Protein AF-A0A357IQF7-F1 (afdb_monomer_lite)

pLDDT: mean 82.42, std 8.97, range [38.47, 93.44]

Radius of gyration: 19.12 Å; chains: 1; bounding box: 70×22×49 Å

Secondary structure (DSSP, 8-state):
-HHHHHHHH---HHHHHHHHHHHHHHHHHHHHHHHHHHHHTS-GGGHHHHHHHHHIIIIIHHHHHHHHHHHHH--EEEE-TTS-EEEE--THHHHHHHHHHHHHHHHHHHHHHHHHHHHHHS---

Structure (mmCIF, N/CA/C/O backbone):
data_AF-A0A357IQF7-F1
#
_entry.id   AF-A0A357IQF7-F1
#
loop_
_atom_site.group_PDB
_atom_site.id
_atom_site.type_symbol
_atom_site.label_atom_id
_atom_site.label_alt_id
_atom_site.label_comp_id
_atom_site.label_asym_id
_atom_site.label_entity_id
_atom_site.label_seq_id
_atom_site.pdbx_PDB_ins_code
_atom_site.Cartn_x
_atom_site.Cartn_y
_atom_site.Cartn_z
_atom_site.occupancy
_atom_site.B_iso_or_equiv
_atom_site.auth_seq_id
_atom_site.auth_comp_id
_atom_site.auth_asym_id
_atom_site.auth_atom_id
_atom_site.pdbx_PDB_model_num
ATOM 1 N N . ALA A 1 1 ? -4.913 -1.628 -6.584 1.00 72.81 1 ALA A N 1
ATOM 2 C CA . ALA A 1 1 ? -4.871 -2.640 -7.662 1.00 72.81 1 ALA A CA 1
ATOM 3 C C . ALA A 1 1 ? -4.733 -1.993 -9.041 1.00 72.81 1 ALA A C 1
ATOM 5 O O . ALA A 1 1 ? -3.715 -2.219 -9.676 1.00 72.81 1 ALA A O 1
ATOM 6 N N . ALA A 1 2 ? -5.672 -1.138 -9.474 1.00 79.19 2 ALA A N 1
ATOM 7 C CA . ALA A 1 2 ? -5.632 -0.504 -10.802 1.00 79.19 2 ALA A CA 1
ATOM 8 C C . ALA A 1 2 ? -4.317 0.247 -11.109 1.00 79.19 2 ALA A C 1
ATOM 10 O O . ALA A 1 2 ? -3.713 -0.003 -12.144 1.00 79.19 2 ALA A O 1
ATOM 11 N N . GLY A 1 3 ? -3.820 1.081 -10.183 1.00 76.94 3 GLY A N 1
ATOM 12 C CA . GLY A 1 3 ? -2.537 1.781 -10.357 1.00 76.94 3 GLY A CA 1
ATOM 13 C C . GLY A 1 3 ? -1.340 0.840 -10.543 1.00 76.94 3 GLY A C 1
ATOM 14 O O . GLY A 1 3 ? -0.514 1.075 -11.410 1.00 76.94 3 GLY A O 1
ATOM 15 N N . ALA A 1 4 ? -1.287 -0.276 -9.809 1.00 81.50 4 ALA A N 1
ATOM 16 C CA . ALA A 1 4 ? -0.215 -1.267 -9.942 1.00 81.50 4 ALA A CA 1
ATOM 17 C C . ALA A 1 4 ? -0.282 -2.040 -11.273 1.00 81.50 4 ALA A C 1
ATOM 19 O O . ALA A 1 4 ? 0.750 -2.336 -11.859 1.00 81.50 4 ALA A O 1
ATOM 20 N N . LEU A 1 5 ? -1.487 -2.326 -11.780 1.00 81.44 5 LEU A N 1
ATOM 21 C CA . LEU A 1 5 ? -1.658 -2.960 -13.092 1.00 81.44 5 LEU A CA 1
ATOM 22 C C . LEU A 1 5 ? -1.234 -2.029 -14.234 1.00 81.44 5 LEU A C 1
ATOM 24 O O . LEU A 1 5 ? -0.605 -2.485 -15.181 1.00 81.44 5 LEU A O 1
ATOM 28 N N . ILE A 1 6 ? -1.526 -0.728 -14.127 1.00 78.44 6 ILE A N 1
ATOM 29 C CA . ILE A 1 6 ? -1.057 0.278 -15.094 1.00 78.44 6 ILE A CA 1
ATOM 30 C C . ILE A 1 6 ? 0.477 0.319 -15.116 1.00 78.44 6 ILE A C 1
ATOM 32 O O . ILE A 1 6 ? 1.069 0.308 -16.189 1.00 78.44 6 ILE A O 1
ATOM 36 N N . LEU A 1 7 ? 1.115 0.307 -13.942 1.00 83.44 7 LEU A N 1
ATOM 37 C CA . LEU A 1 7 ? 2.577 0.329 -13.812 1.00 83.44 7 LEU A CA 1
ATOM 38 C C . LEU A 1 7 ? 3.257 -0.953 -14.307 1.00 83.44 7 LEU A C 1
ATOM 40 O O . LEU A 1 7 ? 4.414 -0.903 -14.699 1.00 83.44 7 LEU A O 1
ATOM 44 N N . PHE A 1 8 ? 2.556 -2.090 -14.303 1.00 81.12 8 PHE A N 1
ATOM 45 C CA . PHE A 1 8 ? 3.102 -3.349 -14.813 1.00 81.12 8 PHE A CA 1
ATOM 46 C C . PHE A 1 8 ? 3.201 -3.381 -16.345 1.00 81.12 8 PHE A C 1
ATOM 48 O O . PHE A 1 8 ? 4.123 -3.980 -16.882 1.00 81.12 8 PHE A O 1
ATOM 55 N N . PHE A 1 9 ? 2.254 -2.762 -17.056 1.00 77.56 9 PHE A N 1
ATOM 56 C CA . PHE A 1 9 ? 2.207 -2.815 -18.523 1.00 77.56 9 PHE A CA 1
ATOM 57 C C . PHE A 1 9 ? 2.840 -1.602 -19.216 1.00 77.56 9 PHE A C 1
ATOM 59 O O . PHE A 1 9 ? 3.066 -1.657 -20.424 1.00 77.56 9 PHE A O 1
ATOM 66 N N . LEU A 1 10 ? 3.056 -0.487 -18.508 1.00 77.50 10 LEU A N 1
ATOM 67 C CA . LEU A 1 10 ? 3.525 0.762 -19.108 1.00 77.50 10 LEU A CA 1
ATOM 68 C C . LEU A 1 10 ? 4.861 1.213 -18.498 1.00 77.50 10 LEU A C 1
ATOM 70 O O . LEU A 1 10 ? 4.885 1.798 -17.420 1.00 77.50 10 LEU A O 1
ATOM 74 N N . ASP A 1 11 ? 5.941 1.086 -19.271 1.00 73.81 11 ASP A N 1
ATOM 75 C CA . ASP A 1 11 ? 7.284 1.597 -18.932 1.00 73.81 11 ASP A CA 1
ATOM 76 C C . ASP A 1 11 ? 7.470 3.109 -19.175 1.00 73.81 11 ASP A C 1
ATOM 78 O O . ASP A 1 11 ? 8.551 3.670 -18.990 1.00 73.81 11 ASP A O 1
ATOM 82 N N . SER A 1 12 ? 6.425 3.816 -19.616 1.00 83.31 12 SER A N 1
ATOM 83 C CA . SER A 1 12 ? 6.525 5.256 -19.877 1.00 83.31 12 SER A CA 1
ATOM 84 C C . SER A 1 12 ? 6.625 6.065 -18.577 1.00 83.31 12 SER A C 1
ATOM 86 O O . SER A 1 12 ? 5.848 5.852 -17.643 1.00 83.31 12 SER A O 1
ATOM 88 N N . SER A 1 13 ? 7.497 7.079 -18.543 1.00 82.94 13 SER A N 1
ATOM 89 C CA . SER A 1 13 ? 7.666 7.957 -17.371 1.00 82.94 13 SER A CA 1
ATOM 90 C C . SER A 1 13 ? 6.352 8.608 -16.919 1.00 82.94 13 SER A C 1
ATOM 92 O O . SER A 1 13 ? 6.116 8.778 -15.726 1.00 82.94 13 SER A O 1
ATOM 94 N N . TRP A 1 14 ? 5.462 8.930 -17.862 1.00 85.88 14 TRP A N 1
ATOM 95 C CA . TRP A 1 14 ? 4.144 9.496 -17.567 1.00 85.88 14 TRP A CA 1
ATOM 96 C C . TRP A 1 14 ? 3.196 8.493 -16.892 1.00 85.88 14 TRP A C 1
ATOM 98 O O . TRP A 1 14 ? 2.487 8.846 -15.948 1.00 85.88 14 TRP A O 1
ATOM 108 N N . ALA A 1 15 ? 3.213 7.228 -17.322 1.00 83.81 15 ALA A N 1
ATOM 109 C CA . ALA A 1 15 ? 2.451 6.172 -16.661 1.00 83.81 15 ALA A CA 1
ATOM 110 C C . ALA A 1 15 ? 2.949 5.915 -15.238 1.00 83.81 15 ALA A C 1
ATOM 112 O O . ALA A 1 15 ? 2.132 5.654 -14.356 1.00 83.81 15 ALA A O 1
ATOM 113 N N . LEU A 1 16 ? 4.257 6.068 -15.002 1.00 86.06 16 LEU A N 1
ATOM 114 C CA . LEU A 1 16 ? 4.841 5.960 -13.669 1.00 86.06 16 LEU A CA 1
ATOM 115 C C . LEU A 1 16 ? 4.243 6.991 -12.703 1.00 86.06 16 LEU A C 1
ATOM 117 O O . LEU A 1 16 ? 3.838 6.655 -11.590 1.00 86.06 16 LEU A O 1
ATOM 121 N N . VAL A 1 17 ? 4.112 8.236 -13.167 1.00 88.62 17 VAL A N 1
ATOM 122 C CA . VAL A 1 17 ? 3.506 9.327 -12.394 1.00 88.62 17 VAL A CA 1
ATOM 123 C C . VAL A 1 17 ? 2.025 9.055 -12.136 1.00 88.62 17 VAL A C 1
ATOM 125 O O . VAL A 1 17 ? 1.592 9.057 -10.985 1.00 88.62 17 VAL A O 1
ATOM 128 N N . LEU A 1 18 ? 1.240 8.782 -13.182 1.00 88.88 18 LEU A N 1
ATOM 129 C CA . LEU A 1 18 ? -0.203 8.572 -13.035 1.00 88.88 18 LEU A CA 1
ATOM 130 C C . LEU A 1 18 ? -0.529 7.339 -12.184 1.00 88.88 18 LEU A C 1
ATOM 132 O O . LEU A 1 18 ? -1.361 7.408 -11.276 1.00 88.88 18 LEU A O 1
ATOM 136 N N . GLY A 1 19 ? 0.144 6.219 -12.447 1.00 88.19 19 GLY A N 1
ATOM 137 C CA . GLY A 1 19 ? -0.017 4.984 -11.689 1.00 88.19 19 GLY A CA 1
ATOM 138 C C . GLY A 1 19 ? 0.383 5.157 -10.225 1.00 88.19 19 GLY A C 1
ATOM 139 O O . GLY A 1 19 ? -0.349 4.709 -9.339 1.00 88.19 19 GLY A O 1
ATOM 140 N N . GLY A 1 20 ? 1.484 5.871 -9.966 1.00 87.00 20 GLY A N 1
ATOM 141 C CA . GLY A 1 20 ? 1.947 6.212 -8.622 1.00 87.00 20 GLY A CA 1
ATOM 142 C C . GLY A 1 20 ? 0.957 7.087 -7.850 1.00 87.00 20 GLY A C 1
ATOM 143 O O . GLY A 1 20 ? 0.638 6.779 -6.701 1.00 87.00 20 GLY A O 1
ATOM 144 N N . VAL A 1 21 ? 0.398 8.122 -8.488 1.00 91.81 21 VAL A N 1
ATOM 145 C CA . VAL A 1 21 ? -0.626 8.989 -7.878 1.00 91.81 21 VAL A CA 1
ATOM 146 C C . VAL A 1 21 ? -1.866 8.182 -7.498 1.00 91.81 21 VAL A C 1
ATOM 148 O O . VAL A 1 21 ? -2.324 8.270 -6.360 1.00 91.81 21 VAL A O 1
ATOM 151 N N . ILE A 1 22 ? -2.382 7.344 -8.402 1.00 90.62 22 ILE A N 1
ATOM 152 C CA . ILE A 1 22 ? -3.548 6.489 -8.122 1.00 90.62 22 ILE A CA 1
ATOM 153 C C . ILE A 1 22 ? -3.265 5.546 -6.944 1.00 90.62 22 ILE A C 1
ATOM 155 O O . ILE A 1 22 ? -4.130 5.341 -6.088 1.00 90.62 22 ILE A O 1
ATOM 159 N N . LEU A 1 23 ? -2.057 4.979 -6.880 1.00 89.94 23 LEU A N 1
ATOM 160 C CA . LEU A 1 23 ? -1.634 4.114 -5.778 1.00 89.94 23 LEU A CA 1
ATOM 161 C C . LEU A 1 23 ? -1.616 4.859 -4.439 1.00 89.94 23 LEU A C 1
ATOM 163 O O . LEU A 1 23 ? -2.187 4.367 -3.465 1.00 89.94 23 LEU A O 1
ATOM 167 N N . MET A 1 24 ? -1.007 6.045 -4.398 1.00 91.88 24 MET A N 1
ATOM 168 C CA . MET A 1 24 ? -0.904 6.848 -3.177 1.00 91.88 24 MET A CA 1
ATOM 169 C C . MET A 1 24 ? -2.262 7.349 -2.697 1.00 91.88 24 MET A C 1
ATOM 171 O O . MET A 1 24 ? -2.563 7.246 -1.511 1.00 91.88 24 MET A O 1
ATOM 175 N N . VAL A 1 25 ? -3.119 7.821 -3.606 1.00 93.38 25 VAL A N 1
ATOM 176 C CA . VAL A 1 25 ? -4.486 8.237 -3.262 1.00 93.38 25 VAL A CA 1
ATOM 177 C C . VAL A 1 25 ? -5.262 7.070 -2.654 1.00 93.38 25 VAL A C 1
ATOM 179 O O . VAL A 1 25 ? -5.873 7.224 -1.599 1.00 93.38 25 VAL A O 1
ATOM 182 N N . GLY A 1 26 ? -5.192 5.883 -3.263 1.00 88.44 26 GLY A N 1
ATOM 183 C CA . GLY A 1 26 ? -5.843 4.689 -2.722 1.00 88.44 26 GLY A CA 1
ATOM 184 C C . GLY A 1 26 ? -5.326 4.302 -1.333 1.00 88.44 26 GLY A C 1
ATOM 185 O O . GLY A 1 26 ? -6.121 3.990 -0.446 1.00 88.44 26 GLY A O 1
ATOM 186 N N . TYR A 1 27 ? -4.008 4.360 -1.125 1.00 89.19 27 TYR A N 1
ATOM 187 C CA . TYR A 1 27 ? -3.383 4.076 0.167 1.00 89.19 27 TYR A CA 1
ATOM 188 C C . TYR A 1 27 ? -3.823 5.063 1.257 1.00 89.19 27 TYR A C 1
ATOM 190 O O . TYR A 1 27 ? -4.226 4.645 2.346 1.00 89.19 27 TYR A O 1
ATOM 198 N N . LEU A 1 28 ? -3.798 6.364 0.965 1.00 91.38 28 LEU A N 1
ATOM 199 C CA . LEU A 1 28 ? -4.188 7.397 1.923 1.00 91.38 28 LEU A CA 1
ATOM 200 C C . LEU A 1 28 ? -5.675 7.308 2.264 1.00 91.38 28 LEU A C 1
ATOM 202 O O . LEU A 1 28 ? -6.020 7.276 3.438 1.00 91.38 28 LEU A O 1
ATOM 206 N N . LEU A 1 29 ? -6.555 7.164 1.269 1.00 90.50 29 LEU A N 1
ATOM 207 C CA . LEU A 1 29 ? -7.991 7.014 1.520 1.00 90.50 29 LEU A CA 1
ATOM 208 C C . LEU A 1 29 ? -8.291 5.781 2.383 1.00 90.50 29 LEU A C 1
ATOM 210 O O . LEU A 1 29 ? -9.019 5.884 3.369 1.00 90.50 29 LEU A O 1
ATOM 214 N N . GLY A 1 30 ? -7.700 4.627 2.055 1.00 87.88 30 GLY A N 1
ATOM 215 C CA . GLY A 1 30 ? -7.906 3.393 2.815 1.00 87.88 30 GLY A CA 1
ATOM 216 C C . GLY A 1 30 ? -7.423 3.506 4.262 1.00 87.88 30 GLY A C 1
ATOM 217 O O . GLY A 1 30 ? -8.155 3.164 5.191 1.00 87.88 30 GLY A O 1
ATOM 218 N N . THR A 1 31 ? -6.214 4.029 4.471 1.00 87.56 31 THR A N 1
ATOM 219 C CA . THR A 1 31 ? -5.645 4.191 5.819 1.00 87.56 31 THR A CA 1
ATOM 220 C C . THR A 1 31 ? -6.354 5.269 6.637 1.00 87.56 31 THR A C 1
ATOM 222 O O . THR A 1 31 ? -6.522 5.087 7.843 1.00 87.56 31 THR A O 1
ATOM 225 N N . SER A 1 32 ? -6.821 6.354 6.012 1.00 89.12 32 SER A N 1
ATOM 226 C CA . SER A 1 32 ? -7.591 7.405 6.682 1.00 89.12 32 SER A CA 1
ATOM 227 C C . SER A 1 32 ? -8.962 6.918 7.140 1.00 89.12 32 SER A C 1
ATOM 229 O O . SER A 1 32 ? -9.309 7.139 8.295 1.00 89.12 32 SER A O 1
ATOM 231 N N . VAL A 1 33 ? -9.723 6.225 6.284 1.00 89.00 33 VAL A N 1
ATOM 232 C CA . VAL A 1 33 ? -11.063 5.725 6.645 1.00 89.00 33 VAL A CA 1
ATOM 233 C C . VAL A 1 33 ? -10.973 4.673 7.750 1.00 89.00 33 VAL A C 1
ATOM 235 O O . VAL A 1 33 ? -11.669 4.778 8.756 1.00 89.00 33 VAL A O 1
ATOM 238 N N . LEU A 1 34 ? -10.071 3.695 7.613 1.00 84.94 34 LEU A N 1
ATOM 239 C CA . LEU A 1 34 ? -9.866 2.667 8.640 1.00 84.94 34 LEU A CA 1
ATOM 240 C C . LEU A 1 34 ? -9.318 3.257 9.946 1.00 84.94 34 LEU A C 1
ATOM 242 O O . LEU A 1 34 ? -9.684 2.811 11.030 1.00 84.94 34 LEU A O 1
ATOM 246 N N . GLY A 1 35 ? -8.441 4.260 9.854 1.00 85.19 35 GLY A N 1
ATOM 247 C CA . GLY A 1 35 ? -7.894 4.958 11.015 1.00 85.19 35 GLY A CA 1
ATOM 248 C C . GLY A 1 35 ? -8.936 5.793 11.760 1.00 85.19 35 GLY A C 1
ATOM 249 O O . GLY A 1 35 ? -8.913 5.811 12.989 1.00 85.19 35 GLY A O 1
ATOM 250 N N . ALA A 1 36 ? -9.847 6.450 11.034 1.00 86.19 36 ALA A N 1
ATOM 251 C CA . ALA A 1 36 ? -10.971 7.178 11.616 1.00 86.19 36 ALA A CA 1
ATOM 252 C C . ALA A 1 36 ? -11.924 6.219 12.335 1.00 86.19 36 ALA A C 1
ATOM 254 O O . ALA A 1 36 ? -12.190 6.410 13.514 1.00 86.19 36 ALA A O 1
ATOM 255 N N . GLU A 1 37 ? -12.318 5.128 11.678 1.00 84.69 37 GLU A N 1
ATOM 256 C CA . GLU A 1 37 ? -13.196 4.125 12.281 1.00 84.69 37 GLU A CA 1
ATOM 257 C C . GLU A 1 37 ? -12.591 3.505 13.546 1.00 84.69 37 GLU A C 1
ATOM 259 O O . GLU A 1 37 ? -13.257 3.385 14.570 1.00 84.69 37 GLU A O 1
ATOM 264 N N . LEU A 1 38 ? -11.308 3.129 13.507 1.00 81.50 38 LEU A N 1
ATOM 265 C CA . LEU A 1 38 ? -10.651 2.561 14.681 1.00 81.50 38 LEU A CA 1
ATOM 266 C C . LEU A 1 38 ? -10.623 3.557 15.845 1.00 81.50 38 LEU A C 1
ATOM 268 O O . LEU A 1 38 ? -10.771 3.153 16.998 1.00 81.50 38 LEU A O 1
ATOM 272 N N . ARG A 1 39 ? -10.428 4.847 15.554 1.00 81.62 39 ARG A N 1
ATOM 273 C CA . ARG A 1 39 ? -10.463 5.906 16.564 1.00 81.62 39 ARG A CA 1
ATOM 274 C C . ARG A 1 39 ? -11.863 6.059 17.152 1.00 81.62 39 ARG A C 1
ATOM 276 O O . ARG A 1 39 ? -11.971 6.129 18.368 1.00 81.62 39 ARG A O 1
ATOM 283 N N . ASP A 1 40 ? -12.897 6.063 16.319 1.00 85.06 40 ASP A N 1
ATOM 284 C CA . ASP A 1 40 ? -14.282 6.259 16.759 1.00 85.06 40 ASP A CA 1
ATOM 285 C C . ASP A 1 40 ? -14.769 5.104 17.659 1.00 85.06 40 ASP A C 1
ATOM 287 O O . ASP A 1 40 ? -15.565 5.314 18.570 1.00 85.06 40 ASP A O 1
ATOM 291 N N . GLN A 1 41 ? -14.231 3.894 17.469 1.00 80.50 41 GLN A N 1
ATOM 292 C CA . GLN A 1 41 ? -14.515 2.710 18.297 1.00 80.50 41 GLN A CA 1
ATOM 293 C C . GLN A 1 41 ? -13.608 2.582 19.537 1.00 80.50 41 GLN A C 1
ATOM 295 O O . GLN A 1 41 ? -13.788 1.670 20.348 1.00 80.50 41 GLN A O 1
ATOM 300 N N . THR A 1 42 ? -12.590 3.435 19.684 1.00 79.19 42 THR A N 1
ATOM 301 C CA . THR A 1 42 ? -11.612 3.334 20.774 1.00 79.19 42 THR A CA 1
ATOM 302 C C . THR A 1 42 ? -12.069 4.161 21.982 1.00 79.19 42 THR A C 1
ATOM 304 O O . THR A 1 42 ? -12.114 5.386 21.886 1.00 79.19 42 THR A O 1
ATOM 307 N N . PRO A 1 43 ? -12.351 3.545 23.148 1.00 76.00 43 PRO A N 1
ATOM 308 C CA . PRO A 1 43 ? -12.681 4.294 24.358 1.00 76.00 43 PRO A CA 1
ATOM 309 C C . PRO A 1 43 ? -11.466 5.095 24.849 1.00 76.00 43 PRO A C 1
ATOM 311 O O . PRO A 1 43 ? -10.349 4.567 24.887 1.00 76.00 43 PRO A O 1
ATOM 314 N N . GLU A 1 44 ? -11.685 6.349 25.262 1.00 75.69 44 GLU A N 1
ATOM 315 C CA . GLU A 1 44 ? -10.615 7.294 25.633 1.00 75.69 44 GLU A CA 1
ATOM 316 C C . GLU A 1 44 ? -9.673 6.742 26.715 1.00 75.69 44 GLU A C 1
ATOM 318 O O . GLU A 1 44 ? -8.460 6.935 26.652 1.00 75.69 44 GLU A O 1
ATOM 323 N N . GLU A 1 45 ? -10.206 5.949 27.646 1.00 78.12 45 GLU A N 1
ATOM 324 C CA . GLU A 1 45 ? -9.454 5.346 28.752 1.00 78.12 45 GLU A CA 1
ATOM 325 C C . GLU A 1 45 ? -8.388 4.327 28.293 1.00 78.12 45 GLU A C 1
ATOM 327 O O . GLU A 1 45 ? -7.412 4.074 28.997 1.00 78.12 45 GLU A O 1
ATOM 332 N N . LYS A 1 46 ? -8.533 3.746 27.091 1.00 77.69 46 LYS A N 1
ATOM 333 C CA . LYS A 1 46 ? -7.603 2.747 26.520 1.00 77.69 46 LYS A CA 1
ATOM 334 C C . LYS A 1 46 ? -6.912 3.223 25.244 1.00 77.69 46 LYS A C 1
ATOM 336 O O . LYS A 1 46 ? -6.235 2.425 24.587 1.00 77.69 46 LYS A O 1
ATOM 341 N N . ALA A 1 47 ? -7.032 4.509 24.911 1.00 77.50 47 ALA A N 1
ATOM 342 C CA . ALA A 1 47 ? -6.503 5.077 23.675 1.00 77.50 47 ALA A CA 1
ATOM 343 C C . ALA A 1 47 ? -5.001 4.798 23.493 1.00 77.50 47 ALA A C 1
ATOM 345 O O . ALA A 1 47 ? -4.586 4.372 22.417 1.00 77.50 47 ALA A O 1
ATOM 346 N N . GLY A 1 48 ? -4.197 4.921 24.556 1.00 77.69 48 GLY A N 1
ATOM 347 C CA . GLY A 1 48 ? -2.754 4.652 24.496 1.00 77.69 48 GLY A CA 1
ATOM 348 C C . GLY A 1 48 ? -2.407 3.190 24.183 1.00 77.69 48 GLY A C 1
ATOM 349 O O . GLY A 1 48 ? -1.554 2.921 23.336 1.00 77.69 48 GLY A O 1
ATOM 350 N N . SER A 1 49 ? -3.097 2.230 24.810 1.00 82.81 49 SER A N 1
ATOM 351 C CA . SER A 1 49 ? -2.858 0.797 24.577 1.00 82.81 49 SER A CA 1
ATOM 352 C C . SER A 1 49 ? -3.274 0.384 23.160 1.00 82.81 49 SER A C 1
ATOM 354 O O . SER A 1 49 ? -2.508 -0.275 22.456 1.00 82.81 49 SER A O 1
ATOM 356 N N . LEU A 1 50 ? -4.440 0.846 22.695 1.00 82.81 50 LEU A N 1
ATOM 357 C CA . LEU A 1 50 ? -4.956 0.527 21.361 1.00 82.81 50 LEU A CA 1
ATOM 358 C C . LEU A 1 50 ? -4.178 1.236 20.240 1.00 82.81 50 LEU A C 1
ATOM 360 O O . LEU A 1 50 ? -3.956 0.655 19.175 1.00 82.81 50 LEU A O 1
ATOM 364 N N . GLN A 1 51 ? -3.656 2.438 20.493 1.00 83.56 51 GLN A N 1
ATOM 365 C CA . GLN A 1 51 ? -2.740 3.118 19.578 1.00 83.56 51 GLN A CA 1
ATOM 366 C C . GLN A 1 51 ? -1.395 2.384 19.458 1.00 83.56 51 GLN A C 1
ATOM 368 O O . GLN A 1 51 ? -0.866 2.265 18.349 1.00 83.56 51 GLN A O 1
ATOM 373 N N . GLY A 1 52 ? -0.864 1.856 20.567 1.00 84.88 52 GLY A N 1
ATOM 374 C CA . GLY A 1 52 ? 0.351 1.039 20.572 1.00 84.88 52 GLY A CA 1
ATOM 375 C C . GLY A 1 52 ? 0.188 -0.238 19.747 1.00 84.88 52 GLY A C 1
ATOM 376 O O . GLY A 1 52 ? 1.001 -0.509 18.862 1.00 84.88 52 GLY A O 1
ATOM 377 N N . VAL A 1 53 ? -0.913 -0.969 19.955 1.00 88.12 53 VAL A N 1
ATOM 378 C CA . VAL A 1 53 ? -1.247 -2.164 19.161 1.00 88.12 53 VAL A CA 1
ATOM 379 C C . VAL A 1 53 ? -1.352 -1.814 17.674 1.00 88.12 53 VAL A C 1
ATOM 381 O O . VAL A 1 53 ? -0.749 -2.492 16.840 1.00 88.12 53 VAL A O 1
ATOM 384 N N . ARG A 1 54 ? -2.024 -0.709 17.321 1.00 86.38 54 ARG A N 1
ATOM 385 C CA . ARG A 1 54 ? -2.096 -0.251 15.927 1.00 86.38 54 ARG A CA 1
ATOM 386 C C . ARG A 1 54 ? -0.713 -0.014 15.322 1.00 86.38 54 ARG A C 1
ATOM 388 O O . ARG A 1 54 ? -0.497 -0.430 14.193 1.00 86.38 54 ARG A O 1
ATOM 395 N N . MET A 1 55 ? 0.218 0.636 16.019 1.00 90.38 55 MET A N 1
ATOM 396 C CA . MET A 1 55 ? 1.556 0.896 15.463 1.00 90.38 55 MET A CA 1
ATOM 397 C C . MET A 1 55 ? 2.336 -0.395 15.192 1.00 90.38 55 MET A C 1
ATOM 399 O O . MET A 1 55 ? 3.026 -0.500 14.177 1.00 90.38 55 MET A O 1
ATOM 403 N N . VAL A 1 56 ? 2.179 -1.406 16.048 1.00 91.94 56 VAL A N 1
ATOM 404 C CA . VAL A 1 56 ? 2.813 -2.715 15.848 1.00 91.94 56 VAL A CA 1
ATOM 405 C C . VAL A 1 56 ? 2.284 -3.384 14.573 1.00 91.94 56 VAL A C 1
ATOM 407 O O . VAL A 1 56 ? 3.071 -3.814 13.731 1.00 91.94 56 VAL A O 1
ATOM 410 N N . PHE A 1 57 ? 0.962 -3.421 14.386 1.00 88.06 57 PHE A N 1
ATOM 411 C CA . PHE A 1 57 ? 0.344 -4.101 13.242 1.00 88.06 57 PHE A CA 1
ATOM 412 C C . PHE A 1 57 ? 0.352 -3.295 11.940 1.00 88.06 57 PHE A C 1
ATOM 414 O O . PHE A 1 57 ? 0.453 -3.883 10.868 1.00 88.06 57 PHE A O 1
ATOM 421 N N . ALA A 1 58 ? 0.243 -1.969 12.008 1.00 86.62 58 ALA A N 1
ATOM 422 C CA . ALA A 1 58 ? 0.148 -1.107 10.832 1.00 86.62 58 ALA A CA 1
ATOM 423 C C . ALA A 1 58 ? 1.506 -0.571 10.354 1.00 86.62 58 ALA A C 1
ATOM 425 O O . ALA A 1 58 ? 1.590 -0.108 9.221 1.00 86.62 58 ALA A O 1
ATOM 426 N N . VAL A 1 59 ? 2.555 -0.616 11.187 1.00 89.44 59 VAL A N 1
ATOM 427 C CA . VAL A 1 59 ? 3.877 -0.065 10.837 1.00 89.44 59 VAL A CA 1
ATOM 428 C C . VAL A 1 59 ? 4.992 -1.083 11.045 1.00 89.44 59 VAL A C 1
ATOM 430 O O . VAL A 1 59 ? 5.671 -1.426 10.081 1.00 89.44 59 VAL A O 1
ATOM 433 N N . LEU A 1 60 ? 5.170 -1.607 12.264 1.00 93.06 60 LEU A N 1
ATOM 434 C CA . LEU A 1 60 ? 6.309 -2.480 12.580 1.00 93.06 60 LEU A CA 1
ATOM 435 C C . LEU A 1 60 ? 6.278 -3.776 11.762 1.00 93.06 60 LEU A C 1
ATOM 437 O O . LEU A 1 60 ? 7.251 -4.095 11.079 1.00 93.06 60 LEU A O 1
ATOM 441 N N . LEU A 1 61 ? 5.157 -4.501 11.792 1.00 92.62 61 LEU A N 1
ATOM 442 C CA . LEU A 1 61 ? 5.011 -5.741 11.031 1.00 92.62 61 LEU A CA 1
ATOM 443 C C . LEU A 1 61 ? 5.126 -5.504 9.511 1.00 92.62 61 LEU A C 1
ATOM 445 O O . LEU A 1 61 ? 5.937 -6.186 8.882 1.00 92.62 61 LEU A O 1
ATOM 449 N N . PRO A 1 62 ? 4.422 -4.526 8.903 1.00 89.12 62 PRO A N 1
ATOM 450 C CA . PRO A 1 62 ? 4.555 -4.239 7.477 1.00 89.12 62 PRO A CA 1
ATOM 451 C C . PRO A 1 62 ? 5.960 -3.820 7.052 1.00 89.12 62 PRO A C 1
ATOM 453 O O . PRO A 1 62 ? 6.378 -4.191 5.962 1.00 89.12 62 PRO A O 1
ATOM 456 N N . MET A 1 63 ? 6.709 -3.096 7.887 1.00 92.69 63 MET A N 1
ATOM 457 C CA . MET A 1 63 ? 8.089 -2.708 7.573 1.00 92.69 63 MET A CA 1
ATOM 458 C C . MET A 1 63 ? 9.018 -3.921 7.500 1.00 92.69 63 MET A C 1
ATOM 460 O O . MET A 1 63 ? 9.775 -4.066 6.539 1.00 92.69 63 MET A O 1
ATOM 464 N N . ILE A 1 64 ? 8.930 -4.824 8.481 1.00 93.44 64 ILE A N 1
ATOM 465 C CA . ILE A 1 64 ? 9.751 -6.040 8.507 1.00 93.44 64 ILE A CA 1
ATOM 466 C C . ILE A 1 64 ? 9.363 -6.957 7.344 1.00 93.44 64 ILE A C 1
ATOM 468 O O . ILE A 1 64 ? 10.228 -7.420 6.601 1.00 93.44 64 ILE A O 1
ATOM 472 N N . ILE A 1 65 ? 8.067 -7.203 7.154 1.00 91.88 65 ILE A N 1
ATOM 473 C CA . ILE A 1 65 ? 7.575 -8.104 6.107 1.00 91.88 65 ILE A CA 1
ATOM 474 C C . ILE A 1 65 ? 7.852 -7.507 4.723 1.00 91.88 65 ILE A C 1
ATOM 476 O O . ILE A 1 65 ? 8.382 -8.197 3.859 1.00 91.88 65 ILE A O 1
ATOM 480 N N . GLY A 1 66 ? 7.553 -6.224 4.519 1.00 88.25 66 GLY A N 1
ATOM 481 C CA . GLY A 1 66 ? 7.723 -5.536 3.241 1.00 88.25 66 GLY A CA 1
ATOM 482 C C . GLY A 1 66 ? 9.172 -5.524 2.761 1.00 88.25 66 GLY A C 1
ATOM 483 O O . GLY A 1 66 ? 9.426 -5.849 1.602 1.00 88.25 66 GLY A O 1
ATOM 484 N N . SER A 1 67 ? 10.125 -5.242 3.656 1.00 88.56 67 SER A N 1
ATOM 485 C CA . SER A 1 67 ? 11.554 -5.274 3.319 1.00 88.56 67 SER A CA 1
ATOM 486 C C . SER A 1 67 ? 12.003 -6.677 2.894 1.00 88.56 67 SER A C 1
ATOM 488 O O . SER A 1 67 ? 12.556 -6.853 1.808 1.00 88.56 67 SER A O 1
ATOM 490 N N . ASN A 1 68 ? 11.666 -7.706 3.678 1.00 90.62 68 ASN A N 1
ATOM 491 C CA . ASN A 1 68 ? 12.033 -9.086 3.355 1.00 90.62 68 ASN A CA 1
ATOM 492 C C . ASN A 1 68 ? 11.383 -9.585 2.056 1.00 90.62 68 ASN A C 1
ATOM 494 O O . ASN A 1 68 ? 12.038 -10.244 1.253 1.00 90.62 68 ASN A O 1
ATOM 498 N N . VAL A 1 69 ? 10.114 -9.241 1.813 1.00 89.12 69 VAL A N 1
ATOM 499 C CA . VAL A 1 69 ? 9.428 -9.580 0.558 1.00 89.12 69 VAL A CA 1
ATOM 500 C C . VAL A 1 69 ? 10.122 -8.909 -0.627 1.00 89.12 69 VAL A C 1
ATOM 502 O O . VAL A 1 69 ? 10.343 -9.562 -1.643 1.00 89.12 69 VAL A O 1
ATOM 505 N N . SER A 1 70 ? 10.528 -7.642 -0.504 1.00 83.06 70 SER A N 1
ATOM 506 C CA . SER A 1 70 ? 11.163 -6.906 -1.605 1.00 83.06 70 SER A CA 1
ATOM 507 C C . SER A 1 70 ? 12.472 -7.558 -2.079 1.00 83.06 70 SER A C 1
ATOM 509 O O . SER A 1 70 ? 12.677 -7.735 -3.280 1.00 83.06 70 SER A O 1
ATOM 511 N N . LEU A 1 71 ? 13.294 -8.051 -1.145 1.00 83.31 71 LEU A N 1
ATOM 512 C CA . LEU A 1 71 ? 14.542 -8.766 -1.438 1.00 83.31 71 LEU A CA 1
ATOM 513 C C . LEU A 1 71 ? 14.321 -10.099 -2.167 1.00 83.31 71 LEU A C 1
ATOM 515 O O . LEU A 1 71 ? 15.179 -10.547 -2.932 1.00 83.31 71 LEU A O 1
ATOM 519 N N . LEU A 1 72 ? 13.186 -10.760 -1.932 1.00 85.69 72 LEU A N 1
ATOM 520 C CA . LEU A 1 72 ? 12.830 -12.004 -2.619 1.00 85.69 72 LEU A CA 1
ATOM 521 C C . LEU A 1 72 ? 12.297 -11.736 -4.028 1.00 85.69 72 LEU A C 1
ATOM 523 O O . LEU A 1 72 ? 12.583 -12.490 -4.958 1.00 85.69 72 LEU A O 1
ATOM 527 N N . VAL A 1 73 ? 11.540 -10.653 -4.184 1.00 87.12 73 VAL A N 1
ATOM 528 C CA . VAL A 1 73 ? 10.848 -10.302 -5.428 1.00 87.12 73 VAL A CA 1
ATOM 529 C C . VAL A 1 73 ? 11.792 -9.716 -6.466 1.00 87.12 73 VAL A C 1
ATOM 531 O O . VAL A 1 73 ? 11.595 -9.944 -7.657 1.00 87.12 73 VAL A O 1
ATOM 534 N N . PHE A 1 74 ? 12.831 -8.995 -6.049 1.00 86.88 74 PHE A N 1
ATOM 535 C CA . PHE A 1 74 ? 13.818 -8.474 -6.985 1.00 86.88 74 PHE A CA 1
ATOM 536 C C . PHE A 1 74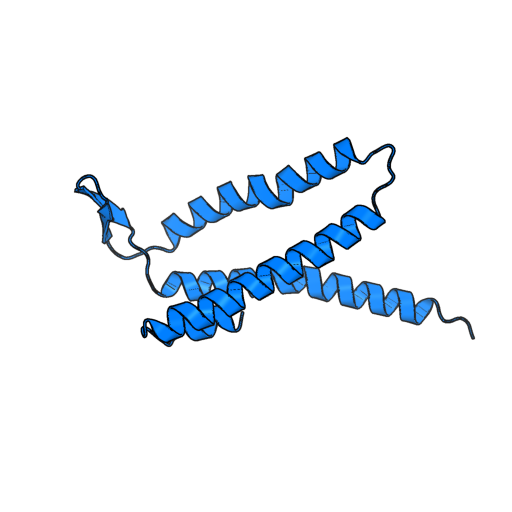 ? 14.713 -9.620 -7.476 1.00 86.88 74 PHE A C 1
ATOM 538 O O . PHE A 1 74 ? 15.382 -10.309 -6.698 1.00 86.88 74 PHE A O 1
ATOM 545 N N . GLN A 1 75 ? 14.668 -9.866 -8.783 1.00 79.38 75 GLN A N 1
ATOM 546 C CA . GLN A 1 75 ? 15.380 -10.966 -9.441 1.00 79.38 75 GLN A CA 1
ATOM 547 C C . GLN A 1 75 ? 16.566 -10.463 -10.272 1.00 79.38 75 GLN A C 1
ATOM 549 O O . GLN A 1 75 ? 17.480 -11.234 -10.551 1.00 79.38 75 GLN A O 1
ATOM 554 N N . GLN A 1 76 ? 16.574 -9.181 -10.647 1.00 80.50 76 GLN A N 1
ATOM 555 C CA . GLN A 1 76 ? 17.625 -8.617 -11.485 1.00 80.50 76 GLN A CA 1
ATOM 556 C C . GLN A 1 76 ? 18.869 -8.263 -10.658 1.00 80.50 76 GLN A C 1
ATOM 558 O O . GLN A 1 76 ? 18.763 -7.472 -9.716 1.00 80.50 76 GLN A O 1
ATOM 563 N N . PRO A 1 77 ? 20.044 -8.827 -10.989 1.00 80.25 77 PRO A N 1
ATOM 564 C CA . PRO A 1 77 ? 21.298 -8.437 -10.366 1.00 80.25 77 PRO A CA 1
ATOM 565 C C . PRO A 1 77 ? 21.722 -7.048 -10.855 1.00 80.25 77 PRO A C 1
ATOM 567 O O . PRO A 1 77 ? 21.641 -6.737 -12.041 1.00 80.25 77 PRO A O 1
ATOM 570 N N . GLY A 1 78 ? 22.203 -6.221 -9.938 1.00 83.44 78 GLY A N 1
ATOM 571 C CA . GLY A 1 78 ? 22.761 -4.905 -10.207 1.00 83.44 78 GLY A CA 1
ATOM 572 C C . GLY A 1 78 ? 23.800 -4.533 -9.156 1.00 83.44 78 GLY A C 1
ATOM 573 O O . GLY A 1 78 ? 24.163 -5.347 -8.310 1.00 83.44 78 GLY A O 1
ATOM 574 N N . LEU A 1 79 ? 24.294 -3.303 -9.222 1.00 83.81 79 LEU A N 1
ATOM 575 C CA . LEU A 1 79 ? 25.237 -2.756 -8.250 1.00 83.81 79 LEU A CA 1
ATOM 576 C C . LEU A 1 79 ? 24.543 -1.649 -7.464 1.00 83.81 79 LEU A C 1
ATOM 578 O O . LEU A 1 79 ? 23.764 -0.880 -8.033 1.00 83.81 79 LEU A O 1
ATOM 582 N N . ASP A 1 80 ? 24.796 -1.586 -6.163 1.00 84.06 80 ASP A N 1
ATOM 583 C 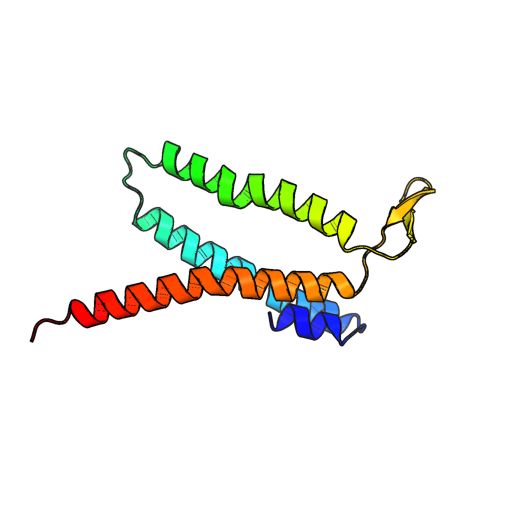CA . ASP A 1 80 ? 24.340 -0.472 -5.343 1.00 84.06 80 ASP A CA 1
ATOM 584 C C . ASP A 1 80 ? 25.237 0.770 -5.526 1.00 84.06 80 ASP A C 1
ATOM 586 O O . ASP A 1 80 ? 26.181 0.785 -6.320 1.00 84.06 80 ASP A O 1
ATOM 590 N N . ALA A 1 81 ? 24.943 1.838 -4.780 1.00 83.25 81 ALA A N 1
ATOM 591 C CA . ALA A 1 81 ? 25.715 3.082 -4.823 1.00 83.25 81 ALA A CA 1
ATOM 592 C C . ALA A 1 81 ? 27.178 2.932 -4.352 1.00 83.25 81 ALA A C 1
ATOM 594 O O . ALA A 1 81 ? 27.970 3.856 -4.539 1.00 83.25 81 ALA A O 1
ATOM 595 N N . TYR A 1 82 ? 27.532 1.797 -3.745 1.00 87.06 82 TYR A N 1
ATOM 596 C CA . TYR A 1 82 ? 28.858 1.476 -3.225 1.00 87.06 82 TYR A CA 1
ATOM 597 C C . TYR A 1 82 ? 29.582 0.413 -4.068 1.00 87.06 82 TYR A C 1
ATOM 599 O O . TYR A 1 82 ? 30.736 0.101 -3.783 1.00 87.06 82 TYR A O 1
ATOM 607 N N . GLY A 1 83 ? 28.951 -0.091 -5.135 1.00 82.06 83 GLY A N 1
ATOM 608 C CA . GLY A 1 83 ? 29.514 -1.119 -6.011 1.00 82.06 83 GLY A CA 1
ATOM 609 C C . GLY A 1 83 ? 29.321 -2.549 -5.502 1.00 82.06 83 GLY A C 1
ATOM 610 O O . GLY A 1 83 ? 29.923 -3.466 -6.058 1.00 82.06 83 GLY A O 1
ATOM 611 N N . GLU A 1 84 ? 28.484 -2.757 -4.487 1.00 84.75 84 GLU A N 1
ATOM 612 C CA . GLU A 1 84 ? 28.154 -4.085 -3.978 1.00 84.75 84 GLU A CA 1
ATOM 613 C C . GLU A 1 84 ? 27.018 -4.713 -4.804 1.00 84.75 84 GLU A C 1
ATOM 615 O O . GLU A 1 84 ? 26.069 -4.018 -5.194 1.00 84.75 84 GLU A O 1
ATOM 620 N N . PRO A 1 85 ? 27.076 -6.028 -5.089 1.00 82.88 85 PRO A N 1
ATOM 621 C CA . PRO A 1 85 ? 26.031 -6.717 -5.832 1.00 82.88 85 PRO A CA 1
ATOM 622 C C . PRO A 1 85 ? 24.713 -6.694 -5.047 1.00 82.88 85 PRO A C 1
ATOM 624 O O . PRO A 1 85 ? 24.571 -7.331 -4.003 1.00 82.88 85 PRO A O 1
ATOM 627 N N . THR A 1 86 ? 23.724 -5.985 -5.584 1.00 82.62 86 THR A N 1
ATOM 628 C CA . THR A 1 86 ? 22.379 -5.860 -5.020 1.00 82.62 86 THR A CA 1
ATOM 629 C C . THR A 1 86 ? 21.322 -6.257 -6.042 1.00 82.62 86 THR A C 1
ATOM 631 O O . THR A 1 86 ? 21.599 -6.434 -7.227 1.00 82.62 86 THR A O 1
ATOM 634 N N . LYS A 1 87 ? 20.082 -6.420 -5.594 1.00 82.25 87 LYS A N 1
ATOM 635 C CA . LYS A 1 87 ? 18.958 -6.735 -6.474 1.00 82.25 87 LYS A CA 1
ATOM 636 C C . LYS A 1 87 ? 18.220 -5.451 -6.826 1.00 82.25 87 LYS A C 1
ATOM 638 O O . LYS A 1 87 ? 17.697 -4.785 -5.933 1.00 82.25 87 LYS A O 1
ATOM 643 N N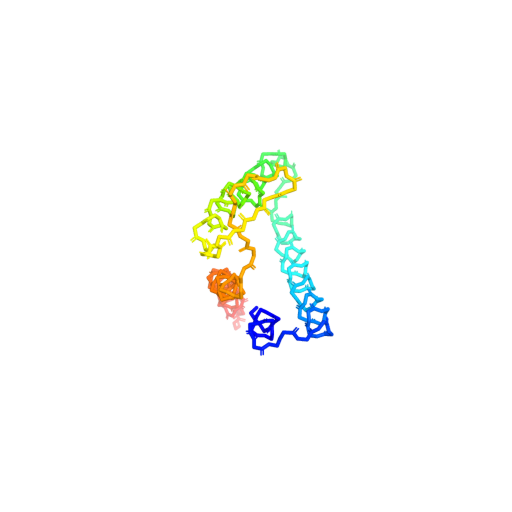 . ILE A 1 88 ? 18.179 -5.102 -8.109 1.00 82.25 88 ILE A N 1
ATOM 644 C CA . ILE A 1 88 ? 17.531 -3.869 -8.563 1.00 82.25 88 ILE A CA 1
ATOM 645 C C . ILE A 1 88 ? 16.010 -4.044 -8.735 1.00 82.25 88 ILE A C 1
ATOM 647 O O . ILE A 1 88 ? 15.537 -5.140 -9.055 1.00 82.25 88 ILE A O 1
ATOM 651 N N . PRO A 1 89 ? 15.242 -2.959 -8.525 1.00 81.88 89 PRO A N 1
ATOM 652 C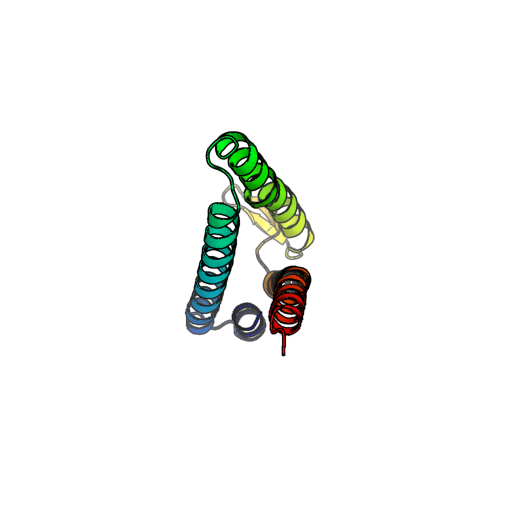 CA . PRO A 1 89 ? 13.822 -2.860 -8.848 1.00 81.88 89 PRO A CA 1
ATOM 653 C C . PRO A 1 89 ? 13.443 -3.398 -10.244 1.00 81.88 89 PRO A C 1
ATOM 655 O O . PRO A 1 89 ? 13.912 -2.871 -11.245 1.00 81.88 89 PRO A O 1
ATOM 658 N N . ASP A 1 90 ? 12.548 -4.394 -10.310 1.00 82.00 90 ASP A N 1
ATOM 659 C CA . ASP A 1 90 ? 12.012 -4.983 -11.555 1.00 82.00 90 ASP A CA 1
ATOM 660 C C . ASP A 1 90 ? 10.468 -4.887 -11.602 1.00 82.00 90 ASP A C 1
ATOM 662 O O . ASP A 1 90 ? 9.816 -4.833 -10.555 1.00 82.00 90 ASP A O 1
ATOM 666 N N . HIS A 1 91 ? 9.862 -4.931 -12.793 1.00 81.75 91 HIS A N 1
ATOM 667 C CA . HIS A 1 91 ? 8.413 -4.835 -13.045 1.00 81.75 91 HIS A CA 1
ATOM 668 C C . HIS A 1 91 ? 7.569 -5.836 -12.241 1.00 81.75 91 HIS A C 1
ATOM 670 O O . HIS A 1 91 ? 6.426 -5.552 -11.876 1.00 81.75 91 HIS A O 1
ATOM 676 N N . TRP A 1 92 ? 8.154 -6.975 -11.855 1.00 83.81 92 TRP A N 1
ATOM 677 C CA . TRP A 1 92 ? 7.535 -8.011 -11.028 1.00 83.81 92 TRP A CA 1
ATOM 678 C C . TRP A 1 92 ? 7.083 -7.483 -9.661 1.00 83.81 92 TRP A C 1
ATOM 680 O O . TRP A 1 92 ? 6.129 -8.006 -9.080 1.00 83.81 92 TRP A O 1
ATOM 690 N N . ME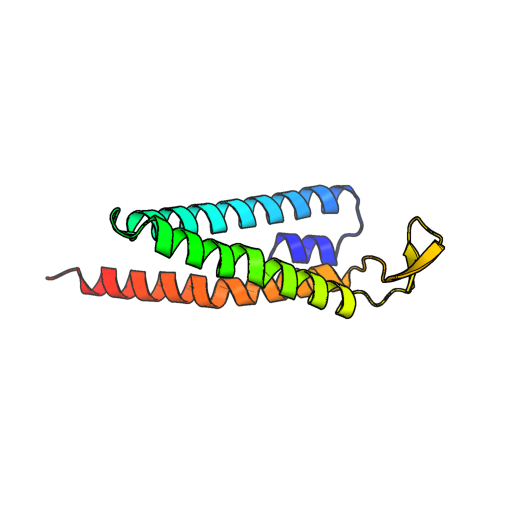T A 1 93 ? 7.685 -6.398 -9.162 1.00 86.69 93 MET A N 1
ATOM 691 C CA . MET A 1 93 ? 7.241 -5.763 -7.921 1.00 86.69 93 MET A CA 1
ATOM 692 C C . MET A 1 93 ? 5.829 -5.188 -8.010 1.00 86.69 93 MET A C 1
ATOM 694 O O . MET A 1 93 ? 5.109 -5.163 -7.008 1.00 86.69 93 MET A O 1
ATOM 698 N N . PHE A 1 94 ? 5.407 -4.741 -9.196 1.00 87.31 94 PHE A N 1
ATOM 699 C CA . PHE A 1 94 ? 4.072 -4.186 -9.387 1.00 87.31 94 PHE A CA 1
ATOM 700 C C . PHE A 1 94 ? 3.013 -5.284 -9.320 1.00 87.31 94 PHE A C 1
ATOM 702 O O . PHE A 1 94 ? 1.954 -5.071 -8.729 1.00 87.31 94 PHE A O 1
ATOM 709 N N . LEU A 1 95 ? 3.327 -6.491 -9.803 1.00 86.12 95 LEU A N 1
ATOM 710 C CA . LEU A 1 95 ? 2.477 -7.671 -9.627 1.00 86.12 95 LEU A CA 1
ATOM 711 C C . LEU A 1 95 ? 2.328 -8.051 -8.153 1.00 86.12 95 LEU A C 1
ATOM 713 O O . LEU A 1 95 ? 1.211 -8.269 -7.683 1.00 86.12 95 LEU A O 1
ATOM 717 N N . VAL A 1 96 ? 3.427 -8.067 -7.399 1.00 88.25 96 VAL A N 1
ATOM 718 C CA . VAL A 1 96 ? 3.387 -8.358 -5.957 1.00 88.25 96 VAL A CA 1
ATOM 719 C C . VAL A 1 96 ? 2.606 -7.288 -5.201 1.00 88.25 96 VAL A C 1
ATOM 721 O O . VAL A 1 96 ? 1.801 -7.606 -4.327 1.00 88.25 96 VAL A O 1
ATOM 724 N N . THR A 1 97 ? 2.758 -6.022 -5.587 1.00 88.12 97 THR A N 1
ATOM 725 C CA . THR A 1 97 ? 1.964 -4.912 -5.046 1.00 88.12 97 THR A CA 1
ATOM 726 C C . THR A 1 97 ? 0.478 -5.083 -5.363 1.00 88.12 97 THR A C 1
ATOM 728 O O . THR A 1 97 ? -0.370 -4.876 -4.493 1.00 88.12 97 THR A O 1
ATOM 731 N N . ALA A 1 98 ? 0.128 -5.495 -6.584 1.00 87.56 98 ALA A N 1
ATOM 732 C CA . ALA A 1 98 ? -1.253 -5.762 -6.973 1.00 87.56 98 ALA A CA 1
ATOM 733 C C . ALA A 1 98 ? -1.853 -6.928 -6.170 1.00 87.56 98 ALA A C 1
ATOM 735 O O . ALA A 1 98 ? -2.962 -6.791 -5.651 1.00 87.56 98 ALA A O 1
ATOM 736 N N . ALA A 1 99 ? -1.107 -8.024 -6.009 1.00 88.69 99 ALA A N 1
ATOM 737 C CA . ALA A 1 99 ? -1.506 -9.179 -5.211 1.00 88.69 99 ALA A CA 1
ATOM 738 C C . ALA A 1 99 ? -1.679 -8.820 -3.726 1.00 88.69 99 ALA A C 1
ATOM 740 O O . ALA A 1 99 ? -2.707 -9.139 -3.134 1.00 88.69 99 ALA A O 1
ATOM 741 N N . SER A 1 100 ? -0.728 -8.084 -3.144 1.00 86.62 100 SER A N 1
ATOM 742 C CA . SER A 1 100 ? -0.810 -7.574 -1.769 1.00 86.62 100 SER A CA 1
ATOM 743 C C . SER A 1 100 ? -2.026 -6.661 -1.577 1.00 86.62 100 SER A C 1
ATOM 745 O O . SER A 1 100 ? -2.777 -6.801 -0.613 1.00 86.62 100 SER A O 1
ATOM 747 N N . CYS A 1 101 ? -2.299 -5.782 -2.543 1.00 86.38 101 CYS A N 1
ATOM 748 C CA . CYS A 1 101 ? -3.471 -4.913 -2.516 1.00 86.38 101 CYS A CA 1
ATOM 749 C C . CYS A 1 101 ? -4.785 -5.710 -2.582 1.00 86.38 101 CYS A C 1
ATOM 751 O O . CYS A 1 101 ? -5.720 -5.395 -1.852 1.00 86.38 101 CYS A O 1
ATOM 753 N N . LEU A 1 102 ? -4.862 -6.759 -3.407 1.00 86.75 102 LEU A N 1
ATOM 754 C CA . LEU A 1 102 ? -6.021 -7.659 -3.450 1.00 86.75 102 LEU A CA 1
ATOM 755 C C . LEU A 1 102 ? -6.199 -8.421 -2.133 1.00 86.75 102 LEU A C 1
ATOM 757 O O . LEU A 1 102 ? -7.316 -8.518 -1.626 1.00 86.75 102 LEU A O 1
ATOM 761 N N . LEU A 1 103 ? -5.102 -8.902 -1.551 1.00 87.81 103 LEU A N 1
ATOM 762 C CA . LEU A 1 103 ? -5.119 -9.588 -0.265 1.00 87.81 103 LEU A CA 1
ATOM 763 C C . LEU A 1 103 ? -5.563 -8.654 0.866 1.00 87.81 103 LEU A C 1
ATOM 765 O O . LEU A 1 103 ? -6.316 -9.085 1.729 1.00 87.81 103 LEU A O 1
ATOM 769 N N . ALA A 1 104 ? -5.182 -7.375 0.833 1.00 84.12 104 ALA A N 1
ATOM 770 C CA . ALA A 1 104 ? -5.659 -6.359 1.772 1.00 84.12 104 ALA A CA 1
ATOM 771 C C . ALA A 1 104 ? -7.137 -5.977 1.548 1.00 84.12 104 ALA A C 1
ATOM 773 O O . ALA A 1 104 ? -7.851 -5.663 2.502 1.00 84.12 104 ALA A O 1
ATOM 774 N N . LEU A 1 105 ? -7.626 -6.038 0.305 1.00 84.12 105 LEU A N 1
ATOM 775 C CA . LEU A 1 105 ? -9.035 -5.794 -0.018 1.00 84.12 105 LEU A CA 1
ATOM 776 C C . LEU A 1 105 ? -9.957 -6.913 0.481 1.00 84.12 105 LEU A C 1
ATOM 778 O O . LEU A 1 105 ? -11.120 -6.636 0.763 1.00 84.12 105 LEU A O 1
ATOM 782 N N . ALA A 1 106 ? -9.478 -8.151 0.626 1.00 84.19 106 ALA A N 1
ATOM 783 C CA . ALA A 1 106 ? -10.283 -9.268 1.126 1.00 84.19 106 ALA A CA 1
ATOM 784 C C . ALA A 1 106 ? -10.827 -9.047 2.560 1.00 84.19 106 ALA A C 1
ATOM 786 O O . ALA A 1 106 ? -12.048 -9.053 2.724 1.00 84.19 106 ALA A O 1
ATOM 787 N N . PRO A 1 107 ? -10.003 -8.778 3.596 1.00 81.12 107 PRO A N 1
ATOM 788 C CA . PRO A 1 107 ? -10.511 -8.490 4.936 1.00 81.12 107 PRO A CA 1
ATOM 789 C C . PRO A 1 107 ? -11.270 -7.161 4.991 1.00 81.12 107 PRO A C 1
ATOM 791 O O . PRO A 1 107 ? -12.267 -7.068 5.701 1.00 81.12 107 PRO A O 1
ATOM 794 N N . ALA A 1 108 ? -10.859 -6.150 4.215 1.00 80.44 108 ALA A N 1
ATOM 795 C CA . ALA A 1 108 ? -11.560 -4.869 4.175 1.00 80.44 108 ALA A CA 1
ATOM 796 C C . ALA A 1 108 ? -12.984 -5.024 3.615 1.00 80.44 108 ALA A C 1
ATOM 798 O O . ALA A 1 108 ? -13.952 -4.607 4.244 1.00 80.44 108 ALA A O 1
ATOM 799 N N . SER A 1 109 ? -13.135 -5.677 2.459 1.00 80.12 109 SER A N 1
ATOM 800 C CA . SER A 1 109 ? -14.444 -5.944 1.852 1.00 80.12 109 SER A CA 1
ATOM 801 C C . SER A 1 109 ? -15.299 -6.866 2.716 1.00 80.12 109 SER A C 1
ATOM 803 O O . SER A 1 109 ? -16.496 -6.620 2.847 1.00 80.12 109 SER A O 1
ATOM 805 N N . TRP A 1 110 ? -14.702 -7.867 3.370 1.00 82.69 110 TRP A N 1
ATOM 806 C CA . TRP A 1 110 ? -15.411 -8.707 4.330 1.00 82.69 110 TRP A CA 1
ATOM 807 C C . TRP A 1 110 ? -15.972 -7.892 5.502 1.00 82.69 110 TRP A C 1
ATOM 809 O O . TRP A 1 110 ? -17.152 -8.044 5.812 1.00 82.69 110 TRP A O 1
ATOM 819 N N . LEU A 1 111 ? -15.184 -6.981 6.084 1.00 79.00 111 LEU A N 1
ATOM 820 C CA . LEU A 1 111 ? -15.626 -6.081 7.154 1.00 79.00 111 LEU A CA 1
ATOM 821 C C . LEU A 1 111 ? -16.755 -5.141 6.699 1.00 79.00 111 LEU A C 1
ATOM 823 O O . LEU A 1 111 ? -17.738 -4.956 7.414 1.00 79.00 111 LEU A O 1
ATOM 827 N N . PHE A 1 112 ? -16.659 -4.572 5.495 1.00 75.75 112 PHE A N 1
ATOM 828 C CA . PHE A 1 112 ? -17.736 -3.745 4.938 1.00 75.75 112 PHE A CA 1
ATOM 829 C C . PHE A 1 112 ? -19.016 -4.554 4.677 1.00 75.75 112 PHE A C 1
ATOM 831 O O . PHE A 1 112 ? -20.121 -4.055 4.893 1.00 75.75 112 PHE A O 1
ATOM 838 N N . LEU A 1 113 ? -18.891 -5.809 4.237 1.00 76.62 113 LEU A N 1
ATOM 839 C CA . LEU A 1 113 ? -20.030 -6.695 3.990 1.00 76.62 113 LEU A CA 1
ATOM 840 C C . LEU A 1 113 ? -20.700 -7.158 5.286 1.00 76.62 113 LEU A C 1
ATOM 842 O O . LEU A 1 113 ? -21.928 -7.203 5.339 1.00 76.62 113 LEU A O 1
ATOM 846 N N . THR A 1 114 ? -19.937 -7.499 6.328 1.00 77.38 114 THR A N 1
ATOM 847 C CA . THR A 1 114 ? -20.507 -7.860 7.635 1.00 77.38 114 THR A CA 1
ATOM 848 C C . THR A 1 114 ? -21.197 -6.671 8.286 1.00 77.38 114 THR A C 1
ATOM 850 O O . THR A 1 114 ? -22.284 -6.844 8.828 1.00 77.38 114 THR A O 1
ATOM 853 N N . ARG A 1 115 ? -20.652 -5.460 8.141 1.00 74.56 115 ARG A N 1
ATOM 854 C CA . ARG A 1 115 ? -21.314 -4.226 8.584 1.00 74.56 115 ARG A CA 1
ATOM 855 C C . ARG A 1 115 ? -22.618 -3.951 7.853 1.00 74.56 115 ARG A C 1
ATOM 857 O O . ARG A 1 115 ? -23.640 -3.799 8.506 1.00 74.56 115 ARG A O 1
ATOM 864 N N . LYS A 1 116 ? -22.626 -4.014 6.517 1.00 72.81 116 LYS A N 1
ATOM 865 C CA . LYS A 1 116 ? -23.872 -3.896 5.740 1.00 72.81 116 LYS A CA 1
ATOM 866 C C . LYS A 1 116 ? -24.922 -4.931 6.147 1.00 72.81 116 LYS A C 1
ATOM 868 O O . LYS A 1 116 ? -26.112 -4.644 6.101 1.00 72.81 116 LYS A O 1
ATOM 873 N N . ARG A 1 117 ? -24.499 -6.146 6.515 1.00 69.81 117 ARG A N 1
ATOM 874 C CA . ARG A 1 117 ? -25.404 -7.190 7.020 1.00 69.81 117 ARG A CA 1
ATOM 875 C C . ARG A 1 117 ? -25.938 -6.867 8.415 1.00 69.81 117 ARG A C 1
ATOM 877 O O . ARG A 1 117 ? -27.111 -7.125 8.645 1.00 69.81 117 ARG A O 1
ATOM 884 N N . ALA A 1 118 ? -25.123 -6.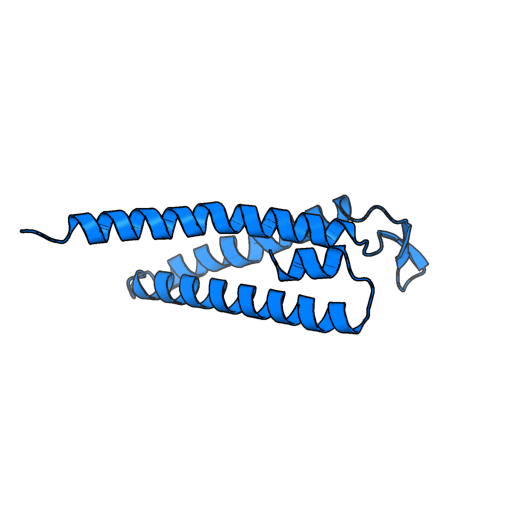294 9.298 1.00 66.38 118 ALA A N 1
ATOM 885 C CA . ALA A 1 118 ? -25.564 -5.827 10.611 1.00 66.38 118 ALA A CA 1
ATOM 886 C C . ALA A 1 118 ? -26.564 -4.662 10.482 1.00 66.38 118 ALA A C 1
ATOM 888 O O . ALA A 1 118 ? -27.665 -4.748 11.011 1.00 66.38 118 ALA A O 1
ATOM 889 N N . GLU A 1 119 ? -26.261 -3.656 9.657 1.00 63.72 119 GLU A N 1
ATOM 890 C CA . GLU A 1 119 ? -27.157 -2.522 9.372 1.00 63.72 119 GLU A CA 1
ATOM 891 C C . GLU A 1 119 ? -28.478 -2.960 8.712 1.00 63.72 119 GLU A C 1
ATOM 893 O O . GLU A 1 119 ? -29.534 -2.387 8.972 1.00 63.72 119 GLU A O 1
ATOM 898 N N . ALA A 1 120 ? -28.449 -3.997 7.867 1.00 63.03 120 ALA A N 1
ATOM 899 C CA . ALA A 1 120 ? -29.655 -4.574 7.270 1.00 63.03 120 ALA A CA 1
ATOM 900 C C . ALA A 1 120 ? -30.498 -5.391 8.268 1.00 63.03 120 ALA A C 1
ATOM 902 O O . ALA A 1 120 ? -31.692 -5.569 8.037 1.00 63.03 120 ALA A O 1
ATOM 903 N N . GLN A 1 121 ? -29.897 -5.884 9.355 1.00 58.94 121 GLN A N 1
ATOM 904 C CA . GLN A 1 121 ? -30.593 -6.574 10.448 1.00 58.94 121 GLN A CA 1
ATOM 905 C C . GLN A 1 121 ? -31.127 -5.598 11.509 1.00 58.94 121 GLN A C 1
ATOM 907 O O . GLN A 1 121 ? -32.109 -5.910 12.175 1.00 58.94 121 GLN A O 1
ATOM 912 N N . GLU A 1 122 ? -30.541 -4.403 11.617 1.00 55.75 122 GLU A N 1
ATOM 913 C CA . GLU A 1 122 ? -30.946 -3.328 12.534 1.00 55.75 122 GLU A CA 1
ATOM 914 C C . GLU A 1 122 ? -32.089 -2.438 12.014 1.00 55.75 122 GLU A C 1
ATOM 916 O O . GLU A 1 122 ? -32.437 -1.452 12.657 1.00 55.75 122 GLU A O 1
ATOM 921 N N . LYS A 1 123 ? -32.714 -2.774 10.875 1.00 42.47 123 LYS A N 1
ATOM 922 C CA . LYS A 1 123 ? -34.036 -2.242 10.505 1.00 42.47 123 LYS A CA 1
ATOM 923 C C . LYS A 1 123 ? -35.130 -3.154 11.083 1.00 42.47 123 LYS A C 1
ATOM 925 O O . LYS A 1 123 ? -35.529 -4.098 10.395 1.00 42.47 123 LYS A O 1
ATOM 930 N N . PRO A 1 124 ? -35.630 -2.915 12.312 1.00 52.03 124 PRO A N 1
ATOM 931 C CA . PRO A 1 124 ? -36.886 -3.510 12.739 1.00 52.03 124 PRO A CA 1
ATOM 932 C C . PRO A 1 124 ? -38.012 -2.994 11.834 1.00 52.03 124 PRO A C 1
ATOM 934 O O . PRO A 1 124 ? -38.032 -1.818 11.459 1.00 52.03 124 PRO A O 1
ATOM 937 N N . GLN A 1 125 ? -38.898 -3.913 11.445 1.00 38.47 125 GLN A N 1
ATOM 938 C CA . GLN A 1 125 ? -40.224 -3.571 10.931 1.00 38.47 125 GLN A CA 1
ATOM 939 C C . GLN A 1 125 ? -41.023 -2.792 11.975 1.00 38.47 125 GLN A C 1
ATOM 941 O O . GLN A 1 125 ? -40.834 -3.078 13.180 1.00 38.47 125 GLN A O 1
#

Foldseek 3Di:
DVLLVQLLVDPDPVSVVVSVVVVVVVVCVVCVVVVVVLVVPDDPVCCVVSVVVCCCVVPVVCVVVVVVVVQVQQDDWDADPVRDTGRDDDSSVSVVVVVVVVVVVVVVVVVVVVVVVVVVVPDDD

Sequence (125 aa):
AAGALILFFLDSSWALVLGGVILMVGYLLGTSVLGAELRDQTPEEKAGSLQGVRMVFAVLLPMIIGSNVSLLVFQQPGLDAYGEPTKIPDHWMFLVTAASCLLALAPASWLFLTRKRAEAQEKPQ